Protein AF-A0AAU3PDU7-F1 (afdb_monomer_lite)

pLDDT: mean 78.66, std 23.55, range [27.2, 98.75]

Sequence (180 aa):
MESNAVNDSGLTEDDYASVLTAVQSLAGKYGAVWTLNEALSGWRLVVIGIEDGFDTSWIWEYHDEFVCRDWLHEAWALLTPRVQQLRLPTLNEWDLRFIAATLPMRTTSAAPSTTEGRWWHNRYPRRVAGEPGEDLPSQWSPEPINIEGDQTPAVQQRSTATTATDDGQGCLSKTAGRPV

Foldseek 3Di:
DDDDPDPPVDDDPLQVVLQVCLQVVCCVPLVHRDGPVNLLVLLQVLLVCLQVAAEVVCQVCNVVSCSSVVSVVSSLVSGDPVNCVVCVVSVVVSVVSLPVQWDFFDDDPPDDPVDVPCRSVRIDGLGHEDDPPPDHDPRCPPPHHYDPDDDPDPPPDDDDDDDDDDDDDDDDDDDDDDDD

Structure (mmCIF, N/CA/C/O backbone):
data_AF-A0AAU3PDU7-F1
#
_entry.id   AF-A0AAU3PDU7-F1
#
loop_
_atom_site.group_PDB
_atom_site.id
_atom_site.type_symbol
_atom_site.label_atom_id
_atom_site.label_alt_id
_atom_site.label_comp_id
_atom_site.label_asym_id
_atom_site.label_entity_id
_atom_site.label_seq_id
_atom_site.pdbx_PDB_ins_code
_atom_site.Cartn_x
_atom_site.Cartn_y
_atom_site.Cartn_z
_atom_site.occupancy
_atom_site.B_iso_or_equiv
_atom_site.auth_seq_id
_atom_site.auth_comp_id
_atom_site.auth_asym_id
_atom_site.auth_atom_id
_atom_site.pdbx_PDB_model_num
ATOM 1 N N . MET A 1 1 ? -31.162 -25.827 29.828 1.00 36.38 1 MET A N 1
ATOM 2 C CA . MET A 1 1 ? -30.797 -26.186 28.445 1.00 36.38 1 MET A CA 1
ATOM 3 C C . MET A 1 1 ? -30.478 -24.886 27.747 1.00 36.38 1 MET A C 1
ATOM 5 O O . MET A 1 1 ? -31.388 -24.160 27.372 1.00 36.38 1 MET A O 1
ATOM 9 N N . GLU A 1 2 ? -29.194 -24.535 27.745 1.00 40.00 2 GLU A N 1
ATOM 10 C CA . GLU A 1 2 ? -28.670 -23.368 27.043 1.00 40.00 2 GLU A CA 1
ATOM 11 C C . GLU A 1 2 ? -28.959 -23.520 25.553 1.00 40.00 2 GLU A C 1
ATOM 13 O O . GLU A 1 2 ? -28.581 -24.496 24.910 1.00 40.00 2 GLU A O 1
ATOM 18 N N . SER A 1 3 ? -29.708 -22.570 25.020 1.00 47.06 3 SER A N 1
ATOM 19 C CA . SER A 1 3 ? -29.958 -22.430 23.597 1.00 47.06 3 SER A CA 1
ATOM 20 C C . SER A 1 3 ? -29.827 -20.955 23.286 1.00 47.06 3 SER A C 1
ATOM 22 O O . SER A 1 3 ? -30.762 -20.190 23.485 1.00 47.06 3 SER A O 1
ATOM 24 N N . ASN A 1 4 ? -28.624 -20.564 22.879 1.00 39.69 4 ASN A N 1
ATOM 25 C CA . ASN A 1 4 ? -28.431 -19.540 21.863 1.00 39.69 4 ASN A CA 1
ATOM 26 C C . ASN A 1 4 ? -26.974 -19.579 21.401 1.00 39.69 4 ASN A C 1
ATOM 28 O O . ASN A 1 4 ? -26.125 -18.810 21.841 1.00 39.69 4 ASN A O 1
ATOM 32 N N . ALA A 1 5 ? -26.699 -20.510 20.488 1.00 52.97 5 ALA A N 1
ATOM 33 C CA . ALA A 1 5 ? -25.628 -20.331 19.526 1.00 52.97 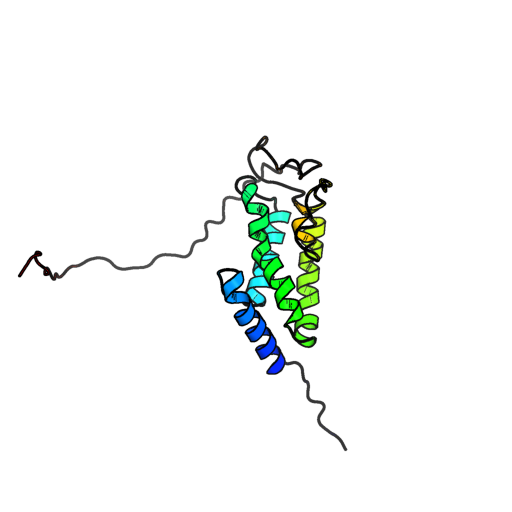5 ALA A CA 1
ATOM 34 C C . ALA A 1 5 ? -26.034 -19.152 18.629 1.00 52.97 5 ALA A C 1
ATOM 36 O O . ALA A 1 5 ? -26.732 -19.322 17.631 1.00 52.97 5 ALA A O 1
ATOM 37 N N . VAL A 1 6 ? -25.679 -17.940 19.049 1.00 49.00 6 VAL A N 1
ATOM 38 C CA . VAL A 1 6 ? -25.748 -16.772 18.178 1.00 49.00 6 VAL A CA 1
ATOM 39 C C . VAL A 1 6 ? -24.570 -16.887 17.221 1.00 49.00 6 VAL A C 1
ATOM 41 O O . VAL A 1 6 ? -23.414 -16.875 17.638 1.00 49.00 6 VAL A O 1
ATOM 44 N N . ASN A 1 7 ? -24.879 -17.030 15.936 1.00 53.81 7 ASN A N 1
ATOM 45 C CA . ASN A 1 7 ? -23.957 -16.713 14.855 1.00 53.81 7 ASN A CA 1
ATOM 46 C C . ASN A 1 7 ? -23.506 -15.252 15.016 1.00 53.81 7 ASN A C 1
ATOM 48 O O . ASN A 1 7 ? -24.193 -14.345 14.551 1.00 53.81 7 ASN A O 1
ATOM 52 N N . ASP A 1 8 ? -22.373 -15.016 15.673 1.00 55.25 8 ASP A N 1
ATOM 53 C CA . ASP A 1 8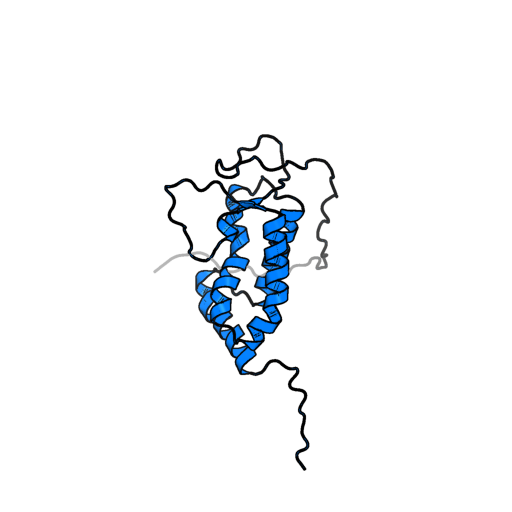 ? -21.735 -13.697 15.748 1.00 55.25 8 ASP A CA 1
ATOM 54 C C . ASP A 1 8 ? -20.817 -13.500 14.531 1.00 55.25 8 ASP A C 1
ATOM 56 O O . ASP A 1 8 ? -19.594 -13.439 14.620 1.00 55.25 8 ASP A O 1
ATOM 60 N N . SER A 1 9 ? -21.415 -13.531 13.340 1.00 63.75 9 SER A N 1
ATOM 61 C CA . SER A 1 9 ? -20.719 -13.393 12.052 1.00 63.75 9 SER A CA 1
ATOM 62 C C . SER A 1 9 ? -20.644 -11.937 11.566 1.00 63.75 9 SER A C 1
ATOM 64 O O . SER A 1 9 ? -20.419 -11.693 10.381 1.00 63.75 9 SER A O 1
ATOM 66 N N . GLY A 1 10 ? -20.866 -10.966 12.458 1.00 80.94 10 GLY A N 1
ATOM 67 C CA . GLY A 1 10 ? -20.831 -9.533 12.167 1.00 80.94 10 GLY A CA 1
ATOM 68 C C . GLY A 1 10 ? -19.677 -8.822 12.873 1.00 80.94 10 GLY A C 1
ATOM 69 O O . GLY A 1 10 ? -19.204 -9.259 13.917 1.00 80.94 10 GLY A O 1
ATOM 70 N N . LEU A 1 11 ? -19.223 -7.708 12.297 1.00 88.94 11 LEU A N 1
ATOM 71 C CA . LEU A 1 11 ? -18.378 -6.751 13.016 1.00 88.94 11 LEU A CA 1
ATOM 72 C C . LEU A 1 11 ? -19.192 -6.102 14.144 1.00 88.94 11 LEU A C 1
ATOM 74 O O . LEU A 1 11 ? -20.360 -5.759 13.937 1.00 88.94 11 LEU A O 1
ATOM 78 N N . THR A 1 12 ? -18.577 -5.918 15.311 1.00 93.75 12 THR A N 1
ATOM 79 C CA . THR A 1 12 ? -19.200 -5.250 16.461 1.00 93.75 12 THR A CA 1
ATOM 80 C C . THR A 1 12 ? -19.076 -3.729 16.361 1.00 93.75 12 THR A C 1
ATOM 82 O O . THR A 1 12 ? -18.351 -3.199 15.522 1.00 93.75 12 THR A O 1
ATOM 85 N N . GLU A 1 13 ? -19.763 -3.000 17.241 1.00 94.19 13 GLU A N 1
ATOM 86 C CA . GLU A 1 13 ? -19.618 -1.542 17.349 1.00 94.19 13 GLU A CA 1
ATOM 87 C C . GLU A 1 13 ? -18.165 -1.127 17.630 1.00 94.19 13 GLU A C 1
ATOM 89 O O . GLU A 1 13 ? -17.649 -0.237 16.957 1.00 94.19 13 GLU A O 1
ATOM 94 N N . ASP A 1 14 ? -17.473 -1.838 18.527 1.00 94.94 14 ASP A N 1
ATOM 95 C CA . ASP A 1 14 ? -16.049 -1.618 18.817 1.00 94.94 14 ASP A CA 1
ATOM 96 C C . ASP A 1 14 ? -15.165 -1.785 17.571 1.00 94.94 14 ASP A C 1
ATOM 98 O O . ASP A 1 14 ? -14.207 -1.035 17.370 1.00 94.94 14 ASP A O 1
ATOM 102 N N . ASP A 1 15 ? -15.500 -2.739 16.697 1.00 95.75 15 ASP A N 1
ATOM 103 C CA . ASP A 1 15 ? -14.777 -2.948 15.446 1.00 95.75 15 ASP A CA 1
ATOM 104 C C . ASP A 1 15 ? -14.923 -1.728 14.523 1.00 95.75 15 ASP A C 1
ATOM 106 O O . ASP A 1 15 ? -13.922 -1.208 14.023 1.00 95.75 15 ASP A O 1
ATOM 110 N N . TYR A 1 16 ? -16.144 -1.210 14.348 1.00 94.38 16 TYR A N 1
ATOM 111 C CA . TYR A 1 16 ? -16.382 0.011 13.568 1.00 94.38 16 TYR A CA 1
ATOM 112 C C . TYR A 1 16 ? -15.745 1.250 14.210 1.00 94.38 16 TYR A C 1
ATOM 114 O O . TYR A 1 16 ? -15.153 2.070 13.503 1.00 94.38 16 TYR A O 1
ATOM 122 N N . ALA A 1 17 ? -15.815 1.376 15.537 1.00 95.44 17 ALA A N 1
ATOM 123 C CA . ALA A 1 17 ? -15.214 2.478 16.280 1.00 95.44 17 ALA A CA 1
ATOM 124 C C . ALA A 1 17 ? -13.684 2.492 16.141 1.00 95.44 17 ALA A C 1
ATOM 126 O O . ALA A 1 17 ? -13.092 3.564 15.997 1.00 95.44 17 ALA A O 1
ATOM 127 N N . SER A 1 18 ? -13.039 1.320 16.108 1.00 97.31 18 SER A N 1
ATOM 128 C CA . SER A 1 18 ? -11.592 1.213 15.876 1.00 97.31 18 SER A CA 1
ATOM 129 C C . SER A 1 18 ? -11.188 1.720 14.488 1.00 97.31 18 SER A C 1
ATOM 131 O O . SER A 1 18 ? -10.227 2.479 14.355 1.00 97.31 18 SER A O 1
ATOM 133 N N . VAL A 1 19 ? -11.974 1.391 13.454 1.00 95.31 19 VAL A N 1
ATOM 134 C CA . VAL A 1 19 ? -11.748 1.888 12.090 1.00 95.31 19 VAL A CA 1
ATOM 135 C C . VAL A 1 19 ? -11.933 3.401 12.045 1.00 95.31 19 VAL A C 1
ATOM 137 O O . VAL A 1 19 ? -11.070 4.100 11.522 1.00 95.31 19 VAL A O 1
ATOM 140 N N . LEU A 1 20 ? -13.016 3.926 12.627 1.00 95.00 20 LEU A N 1
ATOM 141 C CA . LEU A 1 20 ? -13.264 5.369 12.671 1.00 95.00 20 LEU A CA 1
ATOM 142 C C . LEU A 1 20 ? -12.149 6.119 13.414 1.00 95.00 20 LEU A C 1
ATOM 144 O O . LEU A 1 20 ? -11.714 7.176 12.959 1.00 95.00 20 LEU A O 1
ATOM 148 N N . THR A 1 21 ? -11.656 5.549 14.514 1.00 95.38 21 THR A N 1
ATOM 149 C CA . THR A 1 21 ? -10.525 6.096 15.273 1.00 95.38 21 THR A CA 1
ATOM 150 C C . THR A 1 21 ? -9.287 6.193 14.388 1.00 95.38 21 THR A C 1
ATOM 152 O O . THR A 1 21 ? -8.692 7.263 14.302 1.00 95.38 21 THR A O 1
ATOM 155 N N . ALA A 1 22 ? -8.940 5.128 13.658 1.00 95.25 22 ALA A N 1
ATOM 156 C CA . ALA A 1 22 ? -7.805 5.144 12.735 1.00 95.25 22 ALA A CA 1
ATOM 157 C C . ALA A 1 22 ? -7.936 6.236 11.661 1.00 95.25 22 ALA A C 1
ATOM 159 O O . ALA A 1 22 ? -6.994 6.992 11.424 1.00 95.25 22 ALA A O 1
ATOM 160 N N . VAL A 1 23 ? -9.123 6.372 11.064 1.00 94.06 23 VAL A N 1
ATOM 161 C CA . VAL A 1 23 ? -9.422 7.419 10.076 1.00 94.06 23 VAL A CA 1
ATOM 162 C C . VAL A 1 23 ? -9.186 8.813 10.668 1.00 94.06 23 VAL A C 1
ATOM 164 O O . VAL A 1 23 ? -8.477 9.630 10.080 1.00 94.06 23 VAL A O 1
ATOM 167 N N . GLN A 1 24 ? -9.746 9.086 11.847 1.00 93.06 24 GLN A N 1
ATOM 168 C CA . GLN A 1 24 ? -9.663 10.397 12.494 1.00 93.06 24 GLN A CA 1
A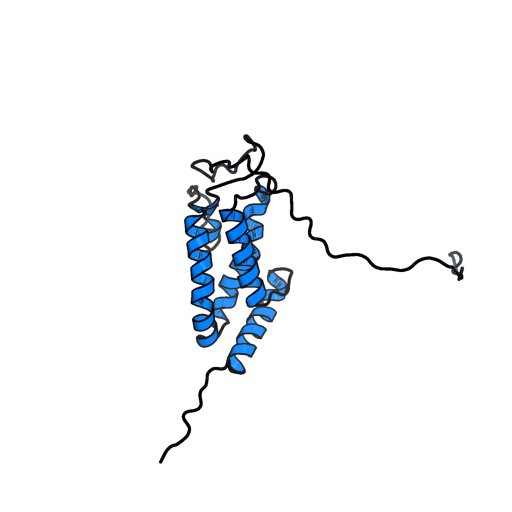TOM 169 C C . GLN A 1 24 ? -8.244 10.731 12.962 1.00 93.06 24 GLN A C 1
ATOM 171 O O . GLN A 1 24 ? -7.784 11.855 12.763 1.00 93.06 24 GLN A O 1
ATOM 176 N N . SER A 1 25 ? -7.535 9.766 13.554 1.00 93.00 25 SER A N 1
ATOM 177 C CA . SER A 1 25 ? -6.171 9.961 14.054 1.00 93.00 25 SER A CA 1
ATOM 178 C C . SER A 1 25 ? -5.164 10.244 12.940 1.00 93.00 25 SER A C 1
ATOM 180 O O . SER A 1 25 ? -4.174 10.932 13.183 1.00 93.00 25 SER A O 1
ATOM 182 N N . LEU A 1 26 ? -5.406 9.741 11.727 1.00 93.56 26 LEU A N 1
ATOM 183 C CA . LEU A 1 26 ? -4.457 9.833 10.615 1.00 93.56 26 LEU A CA 1
ATOM 184 C C . LEU A 1 26 ? -4.818 10.899 9.566 1.00 93.56 26 LEU A C 1
ATOM 186 O O . LEU A 1 26 ? -3.952 11.278 8.777 1.00 93.56 26 LEU A O 1
ATOM 190 N N . ALA A 1 27 ? -6.043 11.438 9.577 1.00 88.19 27 ALA A N 1
ATOM 191 C CA . ALA A 1 27 ? -6.528 12.400 8.579 1.00 88.19 27 ALA A CA 1
ATOM 192 C C . ALA A 1 27 ? -5.605 13.620 8.379 1.00 88.19 27 ALA A C 1
ATOM 194 O O . ALA A 1 27 ? -5.351 14.031 7.249 1.00 88.19 27 ALA A O 1
ATOM 195 N N . GLY A 1 28 ? -5.073 14.190 9.466 1.00 86.12 28 GLY A N 1
ATOM 196 C CA . GLY A 1 28 ? -4.198 15.366 9.393 1.00 86.12 28 GLY A CA 1
ATOM 197 C C . GLY A 1 28 ? -2.795 15.073 8.856 1.00 86.12 28 GLY A C 1
ATOM 198 O O . GLY A 1 28 ? -2.138 15.975 8.346 1.00 86.12 28 GLY A O 1
ATOM 199 N N . LYS A 1 29 ? -2.331 13.823 8.960 1.00 88.69 29 LYS A N 1
ATOM 200 C CA . LYS A 1 29 ? -0.964 13.432 8.595 1.00 88.69 29 LYS A CA 1
ATOM 201 C C . LYS A 1 29 ? -0.810 13.147 7.105 1.00 88.69 29 LYS A C 1
ATOM 203 O O . LYS A 1 29 ? 0.209 13.496 6.525 1.00 88.69 29 LYS A O 1
ATOM 208 N N . TYR A 1 30 ? -1.818 12.527 6.501 1.00 85.50 30 TYR A N 1
ATOM 209 C CA . TYR A 1 30 ? -1.757 12.060 5.115 1.00 85.50 30 TYR A CA 1
ATOM 210 C C . TYR A 1 30 ? -2.446 13.001 4.119 1.00 85.50 30 TYR A C 1
ATOM 212 O O . TYR A 1 30 ? -2.596 12.658 2.952 1.00 85.50 30 TYR A O 1
ATOM 220 N N . GLY A 1 31 ? -2.897 14.179 4.571 1.00 72.44 31 GLY A N 1
ATOM 221 C CA . GLY A 1 31 ? -3.515 15.202 3.716 1.00 72.44 31 GLY A CA 1
ATOM 222 C C . GLY A 1 31 ? -4.868 14.807 3.109 1.00 72.44 31 GLY A C 1
ATOM 223 O O . GLY A 1 31 ? -5.461 15.594 2.377 1.00 72.44 31 GLY A O 1
ATOM 224 N N . ALA A 1 32 ? -5.368 13.613 3.427 1.00 72.50 32 ALA A N 1
ATOM 225 C CA . ALA A 1 32 ? -6.634 13.071 2.966 1.00 72.50 32 ALA A CA 1
ATOM 226 C C . ALA A 1 32 ? -7.228 12.132 4.022 1.00 72.50 32 ALA A C 1
ATOM 228 O O . ALA A 1 32 ? -6.517 11.485 4.796 1.00 72.50 32 ALA A O 1
ATOM 229 N N . VAL A 1 33 ? -8.557 12.043 4.033 1.00 78.75 33 VAL A N 1
ATOM 230 C CA . VAL A 1 33 ? -9.293 11.087 4.860 1.00 78.75 33 VAL A CA 1
ATOM 231 C C . VAL A 1 33 ? -9.392 9.787 4.076 1.00 78.75 33 VAL A C 1
ATOM 233 O O . VAL A 1 33 ? -10.144 9.711 3.112 1.00 78.75 33 VAL A O 1
ATOM 236 N N . TRP A 1 34 ? -8.623 8.782 4.483 1.00 85.81 34 TRP A N 1
ATOM 237 C CA . TRP A 1 34 ? -8.682 7.444 3.904 1.00 85.81 34 TRP A CA 1
ATOM 238 C C . TRP A 1 34 ? -9.492 6.538 4.814 1.00 85.81 34 TRP A C 1
ATOM 240 O O . TRP A 1 34 ? -9.199 6.433 6.004 1.00 85.81 34 TRP A O 1
ATOM 250 N N . THR A 1 35 ? -10.480 5.844 4.264 1.00 93.00 35 THR A N 1
ATOM 251 C CA . THR A 1 35 ? -11.054 4.665 4.913 1.00 93.00 35 THR A CA 1
ATOM 252 C C . THR A 1 35 ? -10.111 3.468 4.776 1.00 93.00 35 THR A C 1
ATOM 254 O O . THR A 1 35 ? -9.286 3.389 3.864 1.00 93.00 35 THR A O 1
ATOM 257 N N . LEU A 1 36 ? -10.282 2.464 5.643 1.00 96.06 36 LEU A N 1
ATOM 258 C CA . LEU A 1 36 ? -9.505 1.221 5.569 1.00 96.06 36 LEU A CA 1
ATOM 259 C C . LEU A 1 36 ? -9.633 0.519 4.204 1.00 96.06 36 LEU A C 1
ATOM 261 O O . LEU A 1 36 ? -8.654 -0.009 3.681 1.00 96.06 36 LEU A O 1
ATOM 265 N N . ASN A 1 37 ? -10.831 0.522 3.611 1.00 95.56 37 ASN A N 1
ATOM 266 C CA . ASN A 1 37 ? -11.060 -0.110 2.310 1.00 95.56 37 ASN A CA 1
ATOM 267 C C . ASN A 1 37 ? -10.433 0.686 1.160 1.00 95.56 37 ASN A C 1
ATOM 269 O O . ASN A 1 37 ? -9.929 0.074 0.219 1.00 95.56 37 ASN A O 1
ATOM 273 N N . GLU A 1 38 ? -10.443 2.019 1.225 1.00 95.69 38 GLU A N 1
ATOM 274 C CA . GLU A 1 38 ? -9.751 2.862 0.243 1.00 95.69 38 GLU A CA 1
ATOM 275 C C . GLU A 1 38 ? -8.243 2.644 0.314 1.00 95.69 38 GLU A C 1
ATOM 277 O O . GLU A 1 38 ? -7.617 2.484 -0.726 1.00 95.69 38 GLU A O 1
ATOM 282 N N . ALA A 1 39 ? -7.668 2.522 1.513 1.00 97.00 39 ALA A N 1
ATOM 283 C CA . ALA A 1 39 ? -6.238 2.264 1.673 1.00 97.00 39 ALA A CA 1
ATOM 284 C C . ALA A 1 39 ? -5.819 0.895 1.130 1.00 97.00 39 ALA A C 1
ATOM 286 O O . ALA A 1 39 ? -4.841 0.798 0.391 1.00 97.00 39 ALA A O 1
ATOM 287 N N . LEU A 1 40 ? -6.605 -0.152 1.404 1.00 98.25 40 LEU A N 1
ATOM 288 C CA . LEU A 1 40 ? -6.396 -1.476 0.807 1.00 98.25 40 LEU A CA 1
ATOM 289 C C . LEU A 1 40 ? -6.551 -1.455 -0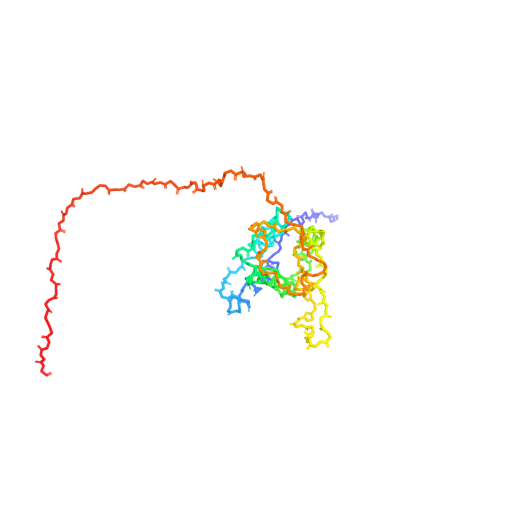.720 1.00 98.25 40 LEU A C 1
ATOM 291 O O . LEU A 1 40 ? -5.779 -2.100 -1.427 1.00 98.25 40 LEU A O 1
ATOM 295 N N . SER A 1 41 ? -7.536 -0.715 -1.233 1.00 97.75 41 SER A N 1
ATOM 296 C CA . SER A 1 41 ? -7.772 -0.597 -2.676 1.00 97.75 41 SER A CA 1
ATOM 297 C C . SER A 1 41 ? -6.663 0.193 -3.367 1.00 97.75 41 SER A C 1
ATOM 299 O O . SER A 1 41 ? -6.210 -0.217 -4.430 1.00 97.75 41 SER A O 1
ATOM 301 N N . GLY A 1 42 ? -6.190 1.276 -2.749 1.00 97.50 42 GLY A N 1
ATOM 302 C CA . GLY A 1 42 ? -5.043 2.051 -3.209 1.00 97.50 42 GLY A CA 1
ATOM 303 C C . GLY A 1 42 ? -3.790 1.189 -3.264 1.00 97.50 42 GLY A C 1
ATOM 304 O O . GLY A 1 42 ? -3.150 1.125 -4.307 1.00 97.50 42 GLY A O 1
ATOM 305 N N . TRP A 1 43 ? -3.516 0.417 -2.205 1.00 98.38 43 TRP A N 1
ATOM 306 C CA . TRP A 1 43 ? -2.367 -0.487 -2.204 1.00 98.38 43 TRP A CA 1
ATOM 307 C C . TRP A 1 43 ? -2.451 -1.528 -3.319 1.00 98.38 43 TRP A C 1
ATOM 309 O O . TRP A 1 43 ? -1.500 -1.710 -4.071 1.00 98.38 43 TRP A O 1
ATOM 319 N N . ARG A 1 44 ? -3.622 -2.144 -3.504 1.00 98.56 44 ARG A N 1
ATOM 320 C CA . ARG A 1 44 ? -3.881 -3.036 -4.639 1.00 98.56 44 ARG A CA 1
ATOM 321 C C . ARG A 1 44 ? -3.566 -2.378 -5.988 1.00 98.56 44 ARG A C 1
ATOM 323 O O . ARG A 1 44 ? -2.961 -3.026 -6.836 1.00 98.56 44 ARG A O 1
ATOM 330 N N . LEU A 1 45 ? -4.011 -1.142 -6.212 1.00 98.12 45 LEU A N 1
ATOM 331 C CA . LEU A 1 45 ? -3.807 -0.442 -7.485 1.00 98.12 45 LEU A CA 1
ATOM 332 C C . LEU A 1 45 ? -2.329 -0.141 -7.739 1.00 98.12 45 LEU A C 1
ATOM 334 O O . LEU A 1 45 ? -1.857 -0.385 -8.845 1.00 98.12 45 LEU A O 1
ATOM 338 N N . VAL A 1 46 ? -1.597 0.291 -6.711 1.00 98.00 46 VAL A N 1
ATOM 339 C CA . VAL A 1 46 ? -0.145 0.506 -6.792 1.00 98.00 46 VAL A CA 1
ATOM 340 C C . VAL A 1 46 ? 0.574 -0.791 -7.162 1.00 98.00 46 VAL A C 1
ATOM 342 O O . VAL A 1 46 ? 1.393 -0.806 -8.076 1.00 98.00 46 VAL A O 1
ATOM 345 N N . VAL A 1 47 ? 0.243 -1.905 -6.498 1.00 98.62 47 VAL A N 1
ATOM 346 C CA . VAL A 1 47 ? 0.876 -3.201 -6.786 1.00 98.62 47 VAL A CA 1
ATOM 347 C C . VAL A 1 47 ? 0.599 -3.661 -8.215 1.00 98.62 47 VAL A C 1
ATOM 349 O O . VAL A 1 47 ? 1.531 -4.100 -8.882 1.00 98.62 47 VAL A O 1
ATOM 352 N N . ILE A 1 48 ? -0.638 -3.520 -8.703 1.00 98.06 48 ILE A N 1
ATOM 353 C CA . ILE A 1 48 ? -0.985 -3.848 -10.095 1.00 98.06 48 ILE A CA 1
ATOM 354 C C . ILE A 1 48 ? -0.172 -2.988 -11.070 1.00 98.06 48 ILE A C 1
ATOM 356 O O . ILE A 1 48 ? 0.434 -3.533 -11.986 1.00 98.06 48 ILE A O 1
ATOM 360 N N . GLY A 1 49 ? -0.081 -1.673 -10.843 1.00 96.44 49 GLY A N 1
ATOM 361 C CA . GLY A 1 49 ? 0.721 -0.791 -11.696 1.00 96.44 49 GLY A CA 1
ATOM 362 C C . GLY A 1 49 ? 2.201 -1.189 -11.741 1.00 96.44 49 GLY A C 1
ATOM 363 O O . GLY A 1 49 ? 2.819 -1.199 -12.800 1.00 96.44 49 GLY A O 1
ATOM 364 N N . ILE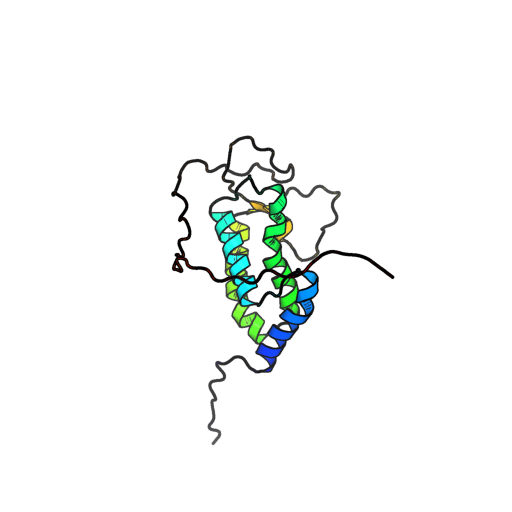 A 1 50 ? 2.770 -1.601 -10.606 1.00 97.50 50 ILE A N 1
ATOM 365 C CA . ILE A 1 50 ? 4.162 -2.071 -10.537 1.00 97.50 50 ILE A CA 1
ATOM 366 C C . ILE A 1 50 ? 4.348 -3.428 -11.233 1.00 97.50 50 ILE A C 1
ATOM 368 O O . ILE A 1 50 ? 5.391 -3.666 -11.845 1.00 97.50 50 ILE A O 1
ATOM 372 N N . GLU A 1 51 ? 3.371 -4.332 -11.142 1.00 97.75 51 GLU A N 1
ATOM 373 C CA . GLU A 1 51 ? 3.393 -5.623 -11.844 1.00 97.75 51 GLU A CA 1
ATOM 374 C C . GLU A 1 51 ? 3.325 -5.463 -13.366 1.00 97.75 51 GLU A C 1
ATOM 376 O O . GLU A 1 51 ? 4.048 -6.165 -14.090 1.00 97.75 51 GLU A O 1
ATOM 381 N N . ASP A 1 52 ? 2.478 -4.537 -13.820 1.00 95.19 52 ASP A N 1
ATOM 382 C CA . ASP A 1 52 ? 2.283 -4.198 -15.228 1.00 95.19 52 ASP A CA 1
ATOM 383 C C . ASP A 1 52 ? 3.500 -3.466 -15.808 1.00 95.19 52 ASP A C 1
ATOM 385 O O . ASP A 1 52 ? 3.768 -3.602 -16.995 1.00 95.19 52 ASP A O 1
ATOM 389 N N . GLY A 1 53 ? 4.282 -2.786 -14.964 1.00 95.00 53 GLY A N 1
ATOM 390 C CA . GLY A 1 53 ? 5.497 -2.055 -15.315 1.00 95.00 53 GLY A CA 1
ATOM 391 C C . GLY A 1 53 ? 5.366 -0.588 -14.927 1.00 95.00 53 GLY A C 1
ATOM 392 O O . GLY A 1 53 ? 4.492 0.115 -15.423 1.00 95.00 53 GLY A O 1
ATOM 393 N N . PHE A 1 54 ? 6.245 -0.123 -14.040 1.00 94.56 54 PHE A N 1
ATOM 394 C CA . PHE A 1 54 ? 6.169 1.243 -13.526 1.00 94.56 54 PHE A CA 1
ATOM 395 C C . PHE A 1 54 ? 6.576 2.266 -14.598 1.00 94.56 54 PHE A C 1
ATOM 397 O O . PHE A 1 54 ? 7.645 2.124 -15.191 1.00 94.56 54 PHE A O 1
ATOM 404 N N . ASP A 1 55 ? 5.743 3.282 -14.830 1.00 92.31 55 ASP A N 1
ATOM 405 C CA . ASP A 1 55 ? 5.997 4.348 -15.807 1.00 92.31 55 ASP A CA 1
ATOM 406 C C . ASP A 1 55 ? 7.173 5.230 -15.358 1.00 92.31 55 ASP A C 1
ATOM 408 O O . ASP A 1 55 ? 7.109 5.885 -14.314 1.00 92.31 55 ASP A O 1
ATOM 412 N N . THR A 1 56 ? 8.257 5.245 -16.135 1.00 91.81 56 THR A N 1
ATOM 413 C CA . THR A 1 56 ? 9.473 6.001 -15.807 1.00 91.81 56 THR A CA 1
ATOM 414 C C . THR A 1 56 ? 9.249 7.511 -15.790 1.00 91.81 56 THR A C 1
ATOM 416 O O . THR A 1 56 ? 9.962 8.204 -15.067 1.00 91.81 56 THR A O 1
ATOM 419 N N . SER A 1 57 ? 8.177 8.007 -16.417 1.00 90.56 57 SER A N 1
ATOM 420 C CA . SER A 1 57 ? 7.769 9.418 -16.338 1.00 90.56 57 SER A CA 1
ATOM 421 C C . SER A 1 57 ? 7.459 9.882 -14.905 1.00 90.56 57 SER A C 1
ATOM 423 O O . SER A 1 57 ? 7.454 11.083 -14.646 1.00 90.56 57 SER A O 1
ATOM 425 N N . TRP A 1 58 ? 7.193 8.944 -13.983 1.00 91.00 58 TRP A N 1
ATOM 426 C CA . TRP A 1 58 ? 6.854 9.183 -12.570 1.00 91.00 58 TRP A CA 1
ATOM 427 C C . TRP A 1 58 ? 7.920 8.659 -11.599 1.00 91.00 58 TRP A C 1
ATOM 429 O O . TRP A 1 58 ? 7.656 8.374 -10.428 1.00 91.00 58 TRP A O 1
ATOM 439 N N . ILE A 1 59 ? 9.142 8.437 -12.083 1.00 91.38 59 ILE A N 1
ATOM 440 C CA . ILE A 1 59 ? 10.187 7.751 -11.317 1.00 91.38 59 ILE A CA 1
ATOM 441 C C . ILE A 1 59 ? 10.605 8.474 -10.037 1.00 91.38 59 ILE A C 1
ATOM 443 O O . ILE A 1 59 ? 10.975 7.828 -9.052 1.00 91.38 59 ILE A O 1
ATOM 447 N N . TRP A 1 60 ? 10.523 9.801 -10.027 1.00 88.94 60 TRP A N 1
ATOM 448 C CA . TRP A 1 60 ? 10.911 10.618 -8.881 1.00 88.94 60 TRP A CA 1
ATOM 449 C C . TRP A 1 60 ? 9.803 10.693 -7.822 1.00 88.94 60 TRP A C 1
ATOM 451 O O . TRP A 1 60 ? 10.095 10.947 -6.655 1.00 88.94 60 TRP A O 1
ATOM 461 N N . GLU A 1 61 ? 8.570 10.367 -8.208 1.00 91.25 61 GLU A N 1
ATOM 462 C CA . GLU A 1 61 ? 7.371 10.270 -7.376 1.00 91.25 61 GLU A CA 1
ATOM 463 C C . GLU A 1 61 ? 7.090 8.829 -6.912 1.00 91.25 61 GLU A C 1
ATOM 465 O O . GLU A 1 61 ? 6.147 8.587 -6.164 1.00 91.25 61 GLU A O 1
ATOM 470 N N . TYR A 1 62 ? 7.919 7.851 -7.295 1.00 92.00 62 TYR A N 1
ATOM 471 C CA . TYR A 1 62 ? 7.696 6.426 -7.008 1.00 92.00 62 TYR A CA 1
ATOM 472 C C . TYR A 1 62 ? 7.366 6.115 -5.535 1.00 92.00 62 TYR A C 1
ATOM 474 O O . TYR A 1 62 ? 6.553 5.240 -5.244 1.00 92.00 62 TYR A O 1
ATOM 482 N N . HIS A 1 63 ? 7.995 6.810 -4.585 1.00 90.81 63 HIS A N 1
ATOM 483 C CA . HIS A 1 63 ? 7.721 6.594 -3.162 1.00 90.81 63 HIS A CA 1
ATOM 484 C C . HIS A 1 63 ? 6.444 7.271 -2.662 1.00 90.81 63 HIS A C 1
ATOM 486 O O . HIS A 1 63 ? 5.901 6.820 -1.651 1.00 90.81 63 HIS A O 1
ATOM 492 N N . ASP A 1 64 ? 5.949 8.293 -3.357 1.00 91.44 64 ASP A N 1
ATOM 493 C CA . ASP A 1 64 ? 4.715 8.991 -2.995 1.00 91.44 64 ASP A CA 1
ATOM 494 C C . ASP A 1 64 ? 3.494 8.080 -3.210 1.00 91.44 64 ASP A C 1
ATOM 496 O O . ASP A 1 64 ? 2.537 8.120 -2.432 1.00 91.44 64 ASP A O 1
ATOM 500 N N . GLU A 1 65 ? 3.575 7.149 -4.166 1.00 93.50 65 GLU A N 1
ATOM 501 C CA . GLU A 1 65 ? 2.573 6.096 -4.397 1.00 93.50 65 GLU A CA 1
ATOM 502 C C . GLU A 1 65 ? 2.335 5.212 -3.152 1.00 93.50 65 GLU A C 1
ATOM 504 O O . GLU A 1 65 ? 1.263 4.627 -2.961 1.00 93.50 65 GLU A O 1
ATOM 509 N N . PHE A 1 66 ? 3.309 5.120 -2.239 1.00 95.31 66 PHE A N 1
ATOM 510 C CA . PHE A 1 66 ? 3.231 4.248 -1.060 1.00 95.31 66 PHE A CA 1
ATOM 511 C C . PHE A 1 66 ? 2.468 4.845 0.116 1.00 95.31 66 PHE A C 1
ATOM 513 O O . PHE A 1 66 ? 2.275 4.159 1.124 1.00 95.31 66 PHE A O 1
ATOM 520 N N . VAL A 1 67 ? 1.944 6.064 -0.024 1.00 94.06 67 VAL A N 1
ATOM 521 C CA . VAL A 1 67 ? 1.171 6.750 1.019 1.00 94.06 67 VAL A CA 1
ATOM 522 C C . VAL A 1 67 ? 0.019 5.892 1.569 1.00 94.06 67 VAL A C 1
ATOM 524 O O . VAL A 1 67 ? -0.242 5.873 2.773 1.00 94.06 67 VAL A O 1
ATOM 527 N N . CYS A 1 68 ? -0.630 5.098 0.712 1.00 95.38 68 CYS A N 1
ATOM 528 C CA . CYS A 1 68 ? -1.693 4.174 1.105 1.00 95.38 68 CYS A CA 1
ATOM 529 C C . CYS A 1 68 ? -1.187 3.049 2.024 1.00 95.38 68 CYS A C 1
ATOM 531 O O . CYS A 1 68 ? -1.821 2.708 3.026 1.00 95.38 68 CYS A O 1
ATOM 533 N N . ARG A 1 69 ? -0.015 2.488 1.711 1.00 97.06 69 ARG A N 1
ATOM 534 C CA . ARG A 1 69 ? 0.618 1.415 2.480 1.00 97.06 69 ARG A CA 1
ATOM 535 C C . ARG A 1 69 ? 1.205 1.931 3.784 1.00 97.06 69 ARG A C 1
ATOM 537 O O . ARG A 1 69 ? 1.197 1.208 4.788 1.00 97.06 69 ARG A O 1
ATOM 544 N N . ASP A 1 70 ? 1.639 3.184 3.774 1.00 94.94 70 ASP A N 1
ATOM 545 C CA . ASP A 1 70 ? 2.076 3.905 4.952 1.00 94.94 70 ASP A CA 1
ATOM 546 C C . ASP A 1 70 ? 0.951 4.139 5.943 1.00 94.94 70 ASP A C 1
ATOM 548 O O . ASP A 1 70 ? 1.131 3.881 7.137 1.00 94.94 70 ASP A O 1
ATOM 552 N N . TRP A 1 71 ? -0.197 4.587 5.440 1.00 96.19 71 TRP A N 1
ATOM 553 C CA . TRP A 1 71 ? -1.406 4.738 6.232 1.00 96.19 71 TRP A CA 1
ATOM 554 C C . TRP A 1 71 ? -1.834 3.392 6.825 1.00 96.19 71 TRP A C 1
ATOM 556 O O . TRP A 1 71 ? -2.085 3.308 8.026 1.00 96.19 71 TRP A O 1
ATOM 566 N N . LEU A 1 72 ? -1.837 2.314 6.024 1.00 96.94 72 LEU A N 1
ATOM 567 C CA . LEU A 1 72 ? -2.203 0.966 6.488 1.00 96.94 72 LEU A CA 1
ATOM 568 C C . LEU A 1 72 ? -1.317 0.479 7.634 1.00 96.94 72 LEU A C 1
ATOM 570 O O . LEU A 1 72 ? -1.822 -0.135 8.570 1.00 96.94 72 LEU A O 1
ATOM 574 N N . HIS A 1 73 ? -0.014 0.754 7.571 1.00 95.94 73 HIS A N 1
ATOM 575 C CA . HIS A 1 73 ? 0.929 0.373 8.618 1.00 95.94 73 HIS A CA 1
ATOM 576 C C . HIS A 1 73 ? 0.598 1.017 9.968 1.00 95.94 73 HIS A C 1
ATOM 578 O O . HIS A 1 73 ? 0.602 0.333 10.988 1.00 95.94 73 HIS A O 1
ATOM 584 N N . GLU A 1 74 ? 0.281 2.312 9.974 1.00 95.38 74 GLU A N 1
ATOM 585 C CA . GLU A 1 74 ? -0.057 3.035 11.205 1.00 95.38 74 GLU A CA 1
ATOM 586 C C . GLU A 1 74 ? -1.461 2.700 11.698 1.00 95.38 74 GLU A C 1
ATOM 588 O O . GLU A 1 74 ? -1.663 2.472 12.891 1.00 95.38 74 GLU A O 1
ATOM 593 N N . ALA A 1 75 ? -2.421 2.609 10.775 1.00 96.12 75 ALA A N 1
ATOM 594 C CA . ALA A 1 75 ? -3.793 2.247 11.091 1.00 96.12 75 ALA A CA 1
ATOM 595 C C . ALA A 1 75 ? -3.864 0.873 11.761 1.00 96.12 75 ALA A C 1
ATOM 597 O O . ALA A 1 75 ? -4.665 0.693 12.673 1.00 96.12 75 ALA A O 1
ATOM 598 N N . TRP A 1 76 ? -3.008 -0.078 11.362 1.00 96.56 76 TRP A N 1
ATOM 599 C CA . TRP A 1 76 ? -3.052 -1.457 11.851 1.00 96.56 76 TRP A CA 1
ATOM 600 C C . TRP A 1 76 ? -3.031 -1.564 13.378 1.00 96.56 76 TRP A C 1
ATOM 602 O O . TRP A 1 76 ? -3.786 -2.353 13.941 1.00 96.56 76 TRP A O 1
ATOM 612 N N . ALA A 1 77 ? -2.224 -0.739 14.052 1.00 95.12 77 ALA A N 1
ATOM 613 C CA . ALA A 1 77 ? -2.104 -0.733 15.511 1.00 95.12 77 ALA A CA 1
ATOM 614 C C . ALA A 1 77 ? -3.360 -0.211 16.234 1.00 95.12 77 ALA A C 1
ATOM 616 O O . ALA A 1 77 ? -3.531 -0.467 17.424 1.00 95.12 77 ALA A O 1
ATOM 617 N N . LEU A 1 78 ? -4.229 0.515 15.527 1.00 97.12 78 LEU A N 1
ATOM 618 C CA . LEU A 1 78 ? -5.461 1.100 16.060 1.00 97.12 78 LEU A CA 1
ATOM 619 C C . LEU A 1 78 ? -6.681 0.191 15.854 1.00 97.12 78 LEU A C 1
ATOM 621 O O . LEU A 1 78 ? -7.710 0.394 16.493 1.00 97.12 78 LEU A O 1
ATOM 625 N N . LEU A 1 79 ? -6.581 -0.803 14.968 1.00 97.38 79 LEU A N 1
ATOM 626 C CA . LEU A 1 79 ? -7.670 -1.726 14.652 1.00 97.38 79 LEU A CA 1
ATOM 627 C C . LEU A 1 79 ? -7.826 -2.797 15.732 1.00 97.38 79 LEU A C 1
ATOM 629 O O . LEU A 1 79 ? -6.835 -3.300 16.267 1.00 97.38 79 LEU A O 1
ATOM 633 N N . THR A 1 80 ? -9.062 -3.230 15.984 1.00 97.88 80 THR A N 1
ATOM 634 C CA . THR A 1 80 ? -9.294 -4.404 16.837 1.00 97.88 80 THR A CA 1
ATOM 635 C C . THR A 1 80 ? -8.657 -5.666 16.234 1.00 97.88 80 THR A C 1
ATOM 637 O O . THR A 1 80 ? -8.535 -5.787 15.007 1.00 97.88 80 THR A O 1
ATOM 640 N N . PRO A 1 81 ? -8.327 -6.678 17.060 1.00 97.12 81 PRO A N 1
ATOM 641 C CA . PRO A 1 81 ? -7.839 -7.960 16.559 1.00 97.12 81 PRO A CA 1
ATOM 642 C C . PRO A 1 81 ? -8.776 -8.621 15.541 1.00 97.12 81 PRO A C 1
ATOM 644 O O . PRO A 1 81 ? -8.295 -9.257 14.607 1.00 97.12 81 PRO A O 1
ATOM 647 N N . ARG A 1 82 ? -10.102 -8.453 15.675 1.00 95.94 82 ARG A N 1
ATOM 648 C CA . ARG A 1 82 ? -11.074 -9.025 14.731 1.00 95.94 82 ARG A CA 1
ATOM 649 C C . ARG A 1 82 ? -10.968 -8.365 13.357 1.00 95.94 82 ARG A C 1
ATOM 651 O O . ARG A 1 82 ? -10.894 -9.070 12.352 1.00 95.94 82 ARG A O 1
ATOM 658 N N . VAL A 1 83 ? -10.896 -7.033 13.301 1.00 97.12 83 VAL A N 1
ATOM 659 C CA . VAL A 1 83 ? -10.708 -6.313 12.031 1.00 97.12 83 VAL A CA 1
ATOM 660 C C . VAL A 1 83 ? -9.360 -6.673 11.405 1.00 97.12 83 VAL A C 1
ATOM 662 O O . VAL A 1 83 ? -9.314 -6.970 10.209 1.00 97.12 83 VAL A O 1
ATOM 665 N N . GLN A 1 84 ? -8.283 -6.722 12.199 1.00 97.62 84 GLN A N 1
ATOM 666 C CA . GLN A 1 84 ? -6.967 -7.146 11.712 1.00 97.62 84 GLN A CA 1
ATOM 667 C C . GLN A 1 84 ? -7.023 -8.558 11.118 1.00 97.62 84 GLN A C 1
ATOM 669 O O . GLN A 1 84 ? -6.595 -8.751 9.986 1.00 97.62 84 GLN A O 1
ATOM 674 N N . GLN A 1 85 ? -7.597 -9.536 11.826 1.00 96.94 85 GLN A N 1
ATOM 675 C CA . GLN A 1 85 ? -7.708 -10.920 11.348 1.00 96.94 85 GLN A CA 1
ATOM 676 C C . GLN A 1 85 ? -8.499 -11.034 10.041 1.00 96.94 85 GLN A C 1
ATOM 678 O O . GLN A 1 85 ? -8.115 -11.801 9.161 1.00 96.94 85 GLN A O 1
ATOM 683 N N . LEU A 1 86 ? -9.570 -10.252 9.889 1.00 96.69 86 LEU A N 1
ATOM 684 C CA . LEU A 1 86 ? -10.383 -10.247 8.672 1.00 96.69 86 LEU A CA 1
ATOM 685 C C . LEU A 1 86 ? -9.666 -9.609 7.475 1.00 96.69 86 LEU A C 1
ATOM 687 O O . LEU A 1 86 ? -9.912 -10.005 6.337 1.00 96.69 86 LEU A O 1
ATOM 691 N N . ARG A 1 87 ? -8.803 -8.611 7.704 1.00 97.56 87 ARG A N 1
ATOM 692 C CA . ARG A 1 87 ? -8.139 -7.847 6.630 1.00 97.56 87 ARG A CA 1
ATOM 693 C C . ARG A 1 87 ? -6.717 -8.301 6.327 1.00 97.56 87 ARG A C 1
ATOM 695 O O . ARG A 1 87 ? -6.236 -8.054 5.221 1.00 97.56 87 ARG A O 1
ATOM 702 N N . LEU A 1 88 ? -6.060 -8.985 7.261 1.00 97.50 88 LEU A N 1
ATOM 703 C CA . LEU A 1 88 ? -4.685 -9.455 7.114 1.00 97.50 88 LEU A CA 1
ATOM 704 C C . LEU A 1 88 ? -4.478 -10.342 5.876 1.00 97.50 88 LEU A C 1
ATOM 706 O O . LEU A 1 88 ? -3.486 -10.121 5.188 1.00 97.50 88 LEU A O 1
ATOM 710 N N . PRO A 1 89 ? -5.378 -11.288 5.526 1.00 98.38 89 PRO A N 1
ATOM 711 C CA . PRO A 1 89 ? -5.201 -12.092 4.318 1.00 98.38 89 PRO A CA 1
ATOM 712 C C . PRO A 1 89 ? -5.119 -11.240 3.048 1.00 98.38 89 PRO A C 1
ATOM 714 O O . PRO A 1 89 ? -4.234 -11.459 2.227 1.00 98.38 89 PRO A O 1
ATOM 717 N N . THR A 1 90 ? -5.984 -10.227 2.920 1.00 97.94 90 THR A N 1
ATOM 718 C CA . THR A 1 90 ? -5.976 -9.302 1.778 1.00 97.94 90 THR A CA 1
ATOM 719 C C . THR A 1 90 ? -4.704 -8.462 1.746 1.00 97.94 90 THR A C 1
ATOM 721 O O . THR A 1 90 ? -4.098 -8.327 0.691 1.00 97.94 90 THR A O 1
ATOM 724 N N . LEU A 1 91 ? -4.273 -7.907 2.884 1.00 98.38 91 LEU A N 1
ATOM 725 C CA . LEU A 1 91 ? -3.033 -7.127 2.932 1.00 98.38 91 LEU A CA 1
ATOM 726 C C . LEU A 1 91 ? -1.814 -7.988 2.564 1.00 98.38 91 LEU A C 1
ATOM 728 O O . LEU A 1 91 ? -0.997 -7.573 1.747 1.00 98.38 91 LEU A O 1
ATOM 732 N N . ASN A 1 92 ? -1.729 -9.204 3.109 1.00 98.38 92 ASN A N 1
ATOM 733 C CA . ASN A 1 92 ? -0.635 -10.134 2.836 1.00 98.38 92 ASN A CA 1
ATOM 734 C C . ASN A 1 92 ? -0.582 -10.565 1.368 1.00 98.38 92 ASN A C 1
ATOM 736 O O . ASN A 1 92 ? 0.509 -10.711 0.824 1.00 98.38 92 ASN A O 1
ATOM 740 N N . GLU A 1 93 ? -1.733 -10.773 0.723 1.00 98.56 93 GLU A N 1
ATOM 741 C CA . GLU A 1 93 ? -1.793 -11.087 -0.707 1.00 98.56 93 GLU A CA 1
ATOM 742 C C . GLU A 1 93 ? -1.085 -10.006 -1.537 1.00 98.56 93 GLU A C 1
ATOM 744 O O . GLU A 1 93 ? -0.205 -10.316 -2.343 1.00 98.56 93 GLU A O 1
ATOM 749 N N . TRP A 1 94 ? -1.419 -8.735 -1.299 1.00 98.75 94 TRP A N 1
ATOM 750 C CA . TRP A 1 94 ? -0.823 -7.616 -2.031 1.00 98.75 94 TRP A CA 1
ATOM 751 C C . TRP A 1 94 ? 0.635 -7.368 -1.642 1.00 98.75 94 TRP A C 1
ATOM 753 O O . TRP A 1 94 ? 1.454 -7.117 -2.522 1.00 98.75 94 TRP A O 1
ATOM 763 N N . ASP A 1 95 ? 1.000 -7.529 -0.368 1.00 98.56 95 ASP A N 1
ATOM 764 C CA . ASP A 1 95 ? 2.395 -7.435 0.076 1.00 98.56 95 ASP A CA 1
ATOM 765 C C . ASP A 1 95 ? 3.280 -8.505 -0.599 1.00 98.56 95 ASP A C 1
ATOM 767 O O . ASP A 1 95 ? 4.388 -8.204 -1.045 1.00 98.56 95 ASP A O 1
ATOM 771 N N . LEU A 1 96 ? 2.794 -9.745 -0.739 1.00 98.62 96 LEU A N 1
ATOM 772 C CA . LEU A 1 96 ? 3.523 -10.817 -1.429 1.00 98.62 96 LEU A CA 1
ATOM 773 C C . LEU A 1 96 ? 3.698 -10.529 -2.923 1.00 98.62 96 LEU A C 1
ATOM 775 O O . LEU A 1 96 ? 4.783 -10.744 -3.471 1.00 98.62 96 LEU A O 1
ATOM 779 N N . ARG A 1 97 ? 2.650 -10.020 -3.575 1.00 98.75 97 ARG A N 1
ATOM 780 C CA . ARG A 1 97 ? 2.692 -9.609 -4.984 1.00 98.75 97 ARG A CA 1
ATOM 781 C C . ARG A 1 97 ? 3.663 -8.457 -5.207 1.00 98.75 97 ARG A C 1
ATOM 783 O O . ARG A 1 97 ? 4.518 -8.543 -6.086 1.00 98.75 97 ARG A O 1
ATOM 790 N N . PHE A 1 98 ? 3.638 -7.452 -4.335 1.00 98.62 98 PHE A N 1
ATOM 791 C CA . PHE A 1 98 ? 4.607 -6.361 -4.351 1.00 98.62 98 PHE A CA 1
ATOM 792 C C . PHE A 1 98 ? 6.042 -6.876 -4.219 1.00 98.62 98 PHE A C 1
ATOM 794 O O . PHE A 1 98 ? 6.908 -6.501 -5.008 1.00 98.62 98 PHE A O 1
ATOM 801 N N . ILE A 1 99 ? 6.311 -7.780 -3.268 1.00 98.06 99 ILE A N 1
ATOM 802 C CA . ILE A 1 99 ? 7.641 -8.389 -3.095 1.00 98.06 99 ILE A CA 1
ATOM 803 C C . ILE A 1 99 ? 8.091 -9.110 -4.370 1.00 98.06 99 ILE A C 1
ATOM 805 O O . ILE A 1 99 ? 9.262 -9.004 -4.737 1.00 98.06 99 ILE A O 1
ATOM 809 N N . ALA A 1 100 ? 7.191 -9.830 -5.044 1.00 98.31 100 ALA A N 1
ATOM 810 C CA . ALA A 1 100 ? 7.498 -10.540 -6.284 1.00 98.31 100 ALA A CA 1
ATOM 811 C C . ALA A 1 100 ? 7.787 -9.585 -7.460 1.00 98.31 100 ALA A C 1
ATOM 813 O O . ALA A 1 100 ? 8.703 -9.836 -8.254 1.00 98.31 100 ALA A O 1
ATOM 814 N N . ALA A 1 101 ? 7.040 -8.482 -7.542 1.00 98.12 101 ALA A N 1
ATOM 815 C CA . ALA A 1 101 ? 7.143 -7.471 -8.592 1.00 98.12 101 ALA A CA 1
ATOM 816 C C . ALA A 1 101 ? 8.323 -6.501 -8.410 1.00 98.12 101 ALA A C 1
ATOM 818 O O . ALA A 1 101 ? 8.662 -5.758 -9.329 1.00 98.12 101 ALA A O 1
ATOM 819 N N . THR A 1 102 ? 8.983 -6.518 -7.251 1.00 97.88 102 THR A N 1
ATOM 820 C CA . THR A 1 102 ? 10.050 -5.572 -6.903 1.00 97.88 102 THR A CA 1
ATOM 821 C C . THR A 1 102 ? 11.350 -6.263 -6.499 1.00 97.88 102 THR A C 1
ATOM 823 O O . THR A 1 102 ? 11.391 -7.438 -6.125 1.00 97.88 102 THR A O 1
ATOM 826 N N . LEU A 1 103 ? 12.443 -5.511 -6.537 1.00 95.69 103 LEU A N 1
ATOM 827 C CA . LEU A 1 103 ? 13.772 -5.908 -6.086 1.00 95.69 103 LEU A CA 1
ATOM 828 C C . LEU A 1 103 ? 14.190 -5.062 -4.875 1.00 95.69 103 LEU A C 1
ATOM 830 O O . LEU A 1 103 ? 13.749 -3.921 -4.752 1.00 95.69 103 LEU A O 1
ATOM 834 N N . PRO A 1 104 ? 15.010 -5.596 -3.953 1.00 92.56 104 PRO A N 1
ATOM 835 C CA . PRO A 1 104 ? 15.541 -4.802 -2.851 1.00 92.56 104 PRO A CA 1
ATOM 836 C C . PRO A 1 104 ? 16.493 -3.729 -3.388 1.00 92.56 104 PRO A C 1
ATOM 838 O O . PRO A 1 104 ? 17.402 -4.043 -4.152 1.00 92.56 104 PRO A O 1
ATOM 841 N N . MET A 1 105 ? 16.311 -2.478 -2.967 1.00 87.94 105 MET A N 1
ATOM 842 C CA . MET A 1 105 ? 17.233 -1.394 -3.300 1.00 87.94 105 MET A CA 1
ATOM 843 C C . MET A 1 105 ? 18.623 -1.670 -2.733 1.00 87.94 105 MET A C 1
ATOM 845 O O . MET A 1 105 ? 18.785 -2.272 -1.665 1.00 87.94 105 MET A O 1
ATOM 849 N N . ARG A 1 106 ? 19.647 -1.169 -3.425 1.00 78.19 106 ARG A N 1
ATOM 850 C CA . ARG A 1 106 ? 21.013 -1.210 -2.910 1.00 78.19 106 ARG A CA 1
ATOM 851 C C . ARG A 1 106 ? 21.102 -0.272 -1.704 1.00 78.19 106 ARG A C 1
ATOM 853 O O . ARG A 1 106 ? 21.035 0.943 -1.857 1.00 78.19 106 ARG A O 1
ATOM 860 N N . THR A 1 107 ? 21.259 -0.822 -0.502 1.00 65.94 107 THR A N 1
ATOM 861 C CA . THR A 1 107 ? 21.434 -0.008 0.706 1.00 65.94 107 THR A CA 1
ATOM 862 C C . THR A 1 107 ? 22.782 0.702 0.631 1.00 65.94 107 THR A C 1
ATOM 864 O O . THR A 1 107 ? 23.834 0.075 0.795 1.00 65.94 107 THR A O 1
ATOM 867 N N . THR A 1 108 ? 22.786 2.008 0.373 1.00 55.28 108 THR A N 1
ATOM 868 C CA . THR A 1 108 ? 23.969 2.826 0.627 1.00 55.28 108 THR A CA 1
ATOM 869 C C . THR A 1 108 ? 24.114 2.933 2.143 1.00 55.28 108 THR A C 1
ATOM 871 O O . THR A 1 108 ? 23.182 3.308 2.847 1.00 55.28 108 THR A O 1
ATOM 874 N N . SER A 1 109 ? 25.278 2.551 2.668 1.00 46.97 109 SER A N 1
ATOM 875 C CA . SER A 1 109 ? 25.609 2.467 4.104 1.00 46.97 109 SER A CA 1
ATOM 876 C C . SER A 1 109 ? 25.517 3.805 4.882 1.00 46.97 109 SER A C 1
ATOM 878 O O . SER A 1 109 ? 26.107 3.926 5.954 1.00 46.97 109 SER A O 1
ATOM 880 N N . ALA A 1 110 ? 24.836 4.826 4.359 1.00 43.03 110 ALA A N 1
ATOM 881 C CA . ALA A 1 110 ? 24.815 6.185 4.893 1.00 43.03 110 ALA A CA 1
ATOM 882 C C . ALA A 1 110 ? 23.415 6.812 5.017 1.00 43.03 110 ALA A C 1
ATOM 884 O O . ALA A 1 110 ? 23.302 7.869 5.634 1.00 43.03 110 ALA A O 1
ATOM 885 N N . ALA A 1 111 ? 22.353 6.193 4.494 1.00 42.88 111 ALA A N 1
ATOM 886 C CA . ALA A 1 111 ? 20.999 6.621 4.828 1.00 42.88 111 ALA A CA 1
ATOM 887 C C . ALA A 1 111 ? 20.549 5.860 6.088 1.00 42.88 111 ALA A C 1
ATOM 889 O O . ALA A 1 111 ? 20.610 4.626 6.090 1.00 42.88 111 ALA A O 1
ATOM 890 N N . PRO A 1 112 ? 20.114 6.539 7.168 1.00 43.19 112 PRO A N 1
ATOM 891 C CA . PRO A 1 112 ? 19.366 5.874 8.228 1.00 43.19 112 PRO A CA 1
ATOM 892 C C . PRO A 1 112 ? 18.246 5.067 7.571 1.00 43.19 112 PRO A C 1
ATOM 894 O O . PRO A 1 112 ? 17.665 5.539 6.600 1.00 43.19 112 PRO A O 1
ATOM 897 N N . SER A 1 113 ? 17.940 3.871 8.072 1.00 49.38 113 SER A N 1
ATOM 898 C CA . SER A 1 113 ? 16.686 3.177 7.759 1.00 49.38 113 SER A CA 1
ATOM 899 C C . SER A 1 113 ? 15.547 4.169 8.020 1.00 49.38 113 SER A C 1
ATOM 901 O O . SER A 1 113 ? 15.147 4.341 9.171 1.00 49.38 113 SER A O 1
ATOM 903 N N . THR A 1 114 ? 15.080 4.904 7.007 1.00 48.62 114 THR A N 1
ATOM 904 C CA . THR A 1 114 ? 14.246 6.095 7.235 1.00 48.62 114 THR A CA 1
ATOM 905 C C . THR A 1 114 ? 12.834 5.745 7.655 1.00 48.62 114 THR A C 1
ATOM 907 O O . THR A 1 114 ? 12.022 6.644 7.846 1.00 48.62 114 THR A O 1
ATOM 910 N N . THR A 1 115 ? 12.518 4.471 7.881 1.00 56.66 115 THR A N 1
ATOM 911 C CA . THR A 1 115 ? 11.341 4.114 8.664 1.00 56.66 115 THR A CA 1
ATOM 912 C C . THR A 1 115 ? 11.412 2.665 9.127 1.00 56.66 115 THR A C 1
ATOM 914 O O . THR A 1 115 ? 11.192 1.727 8.358 1.00 56.66 115 THR A O 1
ATOM 917 N N . GLU A 1 116 ? 11.740 2.472 10.406 1.00 69.50 116 GLU A N 1
ATOM 918 C CA . GLU A 1 116 ? 11.614 1.173 11.069 1.00 69.50 116 GLU A CA 1
ATOM 919 C C . GLU A 1 116 ? 10.234 0.568 10.757 1.00 69.50 116 GLU A C 1
ATOM 921 O O . GLU A 1 116 ? 9.204 1.221 10.910 1.00 69.50 116 GLU A O 1
ATOM 926 N N . GLY A 1 117 ? 10.215 -0.664 10.245 1.00 79.44 117 GLY A N 1
ATOM 927 C CA . GLY A 1 117 ? 8.979 -1.374 9.900 1.00 79.44 117 GLY A CA 1
ATOM 928 C C . GLY A 1 117 ? 8.397 -1.111 8.502 1.00 79.44 117 GLY A C 1
ATOM 929 O O . GLY A 1 117 ? 7.469 -1.827 8.121 1.00 79.44 117 GLY A O 1
ATOM 930 N N . ARG A 1 118 ? 8.947 -0.185 7.697 1.00 91.12 118 ARG A N 1
ATOM 931 C CA . ARG A 1 118 ? 8.441 0.128 6.340 1.00 91.12 118 ARG A CA 1
ATOM 932 C C . ARG A 1 118 ? 9.295 -0.441 5.218 1.00 91.12 118 ARG A C 1
ATOM 934 O O . ARG A 1 118 ? 9.877 0.263 4.396 1.00 91.12 118 ARG A O 1
ATOM 941 N N . TRP A 1 119 ? 9.373 -1.764 5.184 1.00 92.75 119 TRP A N 1
ATOM 942 C CA . TRP A 1 119 ? 10.228 -2.493 4.249 1.00 92.75 119 TRP A CA 1
ATOM 943 C C . TRP A 1 119 ? 9.915 -2.223 2.765 1.00 92.75 119 TRP A C 1
ATOM 945 O O . TRP A 1 119 ? 10.804 -2.406 1.934 1.00 92.75 119 TRP A O 1
ATOM 955 N N . TRP A 1 120 ? 8.698 -1.781 2.418 1.00 95.06 120 TRP A N 1
ATOM 956 C CA . TRP A 1 120 ? 8.302 -1.499 1.031 1.00 95.06 120 TRP A CA 1
ATOM 957 C C . TRP A 1 120 ? 9.053 -0.311 0.413 1.00 95.06 120 TRP A C 1
ATOM 959 O O . TRP A 1 120 ? 9.328 -0.345 -0.782 1.00 95.06 120 TRP A O 1
ATOM 969 N N . HIS A 1 121 ? 9.496 0.671 1.210 1.00 93.25 121 HIS A N 1
ATOM 970 C CA . HIS A 1 121 ? 10.334 1.775 0.712 1.00 93.25 121 HIS A CA 1
ATOM 971 C C . HIS A 1 121 ? 11.748 1.336 0.327 1.00 93.25 121 HIS A C 1
ATOM 973 O O . HIS A 1 121 ? 12.422 2.024 -0.427 1.00 93.25 121 HIS A O 1
ATOM 979 N N . ASN A 1 122 ? 12.199 0.165 0.778 1.00 91.12 122 ASN A N 1
ATOM 980 C CA . ASN A 1 122 ? 13.524 -0.357 0.441 1.00 91.12 122 ASN A CA 1
ATOM 981 C C . ASN A 1 122 ? 13.497 -1.220 -0.826 1.00 91.12 122 ASN A C 1
ATOM 983 O O . ASN A 1 122 ? 14.317 -2.131 -0.974 1.00 91.12 122 ASN A O 1
ATOM 987 N N . ARG A 1 123 ? 12.520 -1.004 -1.714 1.00 94.31 123 ARG A N 1
ATOM 988 C CA . ARG A 1 123 ? 12.312 -1.821 -2.911 1.00 94.31 123 ARG A CA 1
ATOM 989 C C . ARG A 1 123 ? 11.983 -0.976 -4.128 1.00 94.31 123 ARG A C 1
ATOM 991 O O . ARG A 1 123 ? 11.308 0.038 -4.006 1.00 94.31 123 ARG A O 1
ATOM 998 N N . TYR A 1 124 ? 12.411 -1.433 -5.296 1.00 95.19 124 TYR A N 1
ATOM 999 C CA . TYR A 1 124 ? 12.164 -0.784 -6.582 1.00 95.19 124 TYR A CA 1
ATOM 1000 C C . TYR A 1 124 ? 11.541 -1.752 -7.601 1.00 95.19 124 TYR A C 1
ATOM 1002 O O . TYR A 1 124 ? 11.688 -2.967 -7.430 1.00 95.19 124 TYR A O 1
ATOM 1010 N N . PRO A 1 125 ? 10.849 -1.265 -8.647 1.00 96.62 125 PRO A N 1
ATOM 1011 C CA . PRO A 1 125 ? 10.182 -2.112 -9.633 1.00 96.62 125 PRO A CA 1
ATOM 1012 C C . PRO A 1 125 ? 11.164 -3.024 -10.368 1.00 96.62 125 PRO A C 1
ATOM 1014 O O . PRO A 1 125 ? 12.250 -2.609 -10.766 1.00 96.62 125 PRO A O 1
ATOM 1017 N N . ARG A 1 126 ? 10.775 -4.282 -10.598 1.00 96.31 126 ARG A N 1
ATOM 1018 C CA . ARG A 1 126 ? 11.529 -5.193 -11.475 1.00 96.31 126 ARG A CA 1
ATOM 1019 C C . ARG A 1 126 ? 11.362 -4.815 -12.949 1.00 96.31 126 ARG A C 1
ATOM 1021 O O . ARG A 1 126 ? 12.243 -5.125 -13.749 1.00 96.31 126 ARG A O 1
ATOM 1028 N N . ARG A 1 127 ? 10.221 -4.221 -13.301 1.00 95.31 127 ARG A N 1
ATOM 1029 C CA . ARG A 1 127 ? 9.835 -3.841 -14.661 1.00 95.31 127 ARG A CA 1
ATOM 1030 C C . ARG A 1 127 ? 9.469 -2.369 -14.700 1.00 95.31 127 ARG A C 1
ATOM 1032 O O . ARG A 1 127 ? 8.802 -1.890 -13.784 1.00 95.31 127 ARG A O 1
ATOM 1039 N N . VAL A 1 128 ? 9.872 -1.699 -15.766 1.00 94.06 128 VAL A N 1
ATOM 1040 C CA . VAL A 1 128 ? 9.532 -0.302 -16.030 1.00 94.06 128 VAL A CA 1
ATOM 1041 C C . VAL A 1 128 ? 9.027 -0.149 -17.458 1.00 94.06 128 VAL A C 1
ATOM 1043 O O . VAL A 1 128 ? 9.483 -0.860 -18.355 1.00 94.06 128 VAL A O 1
ATOM 1046 N N . ALA A 1 129 ? 8.077 0.753 -17.655 1.00 91.25 129 ALA A N 1
ATOM 1047 C CA . ALA A 1 129 ? 7.551 1.143 -18.955 1.00 91.25 129 ALA A CA 1
ATOM 1048 C C . ALA A 1 129 ? 7.922 2.607 -19.212 1.00 91.25 129 ALA A C 1
ATOM 1050 O O . ALA A 1 129 ? 7.901 3.404 -18.284 1.00 91.25 129 ALA A O 1
ATOM 1051 N N . GLY A 1 130 ? 8.265 2.952 -20.448 1.00 83.94 130 GLY A N 1
ATOM 1052 C CA . GLY A 1 130 ? 8.729 4.291 -20.810 1.00 83.94 130 GLY A CA 1
ATOM 1053 C C . GLY A 1 130 ? 10.007 4.237 -21.637 1.00 83.94 130 GLY A C 1
ATOM 1054 O O . GLY A 1 130 ? 10.560 3.157 -21.868 1.00 83.94 130 GLY A O 1
ATOM 1055 N N . GLU A 1 131 ? 10.459 5.407 -22.076 1.00 78.50 131 GLU A N 1
ATOM 1056 C CA . GLU A 1 131 ? 11.525 5.531 -23.067 1.00 78.50 131 GLU A CA 1
ATOM 1057 C C . GLU A 1 131 ? 12.854 4.940 -22.542 1.00 78.50 131 GLU A C 1
ATOM 1059 O O . GLU A 1 131 ? 13.330 5.303 -21.458 1.00 78.50 131 GLU A O 1
ATOM 1064 N N . PRO A 1 132 ? 13.504 4.032 -23.292 1.00 68.88 132 PRO A N 1
ATOM 1065 C CA . PRO A 1 132 ? 14.794 3.482 -22.923 1.00 68.88 132 PRO A CA 1
ATOM 1066 C C . PRO A 1 132 ? 15.840 4.591 -22.791 1.00 68.88 132 PRO A C 1
ATOM 1068 O O . PRO A 1 132 ? 16.015 5.414 -23.689 1.00 68.88 132 PRO A O 1
ATOM 1071 N N . GLY A 1 133 ? 16.599 4.567 -21.695 1.00 69.62 133 GLY A N 1
ATOM 1072 C CA . GLY A 1 133 ? 17.675 5.528 -21.445 1.00 69.62 133 GLY A CA 1
ATOM 1073 C C . GLY A 1 133 ? 17.277 6.745 -20.609 1.00 69.62 133 GLY A C 1
ATOM 1074 O O . GLY A 1 133 ? 18.101 7.645 -20.459 1.00 69.62 133 GLY A O 1
ATOM 1075 N N . GLU A 1 134 ? 16.064 6.775 -20.049 1.00 78.44 134 GLU A N 1
ATOM 1076 C CA . GLU A 1 134 ? 15.739 7.697 -18.960 1.00 78.44 134 GLU A CA 1
ATOM 1077 C C . GLU A 1 134 ? 16.612 7.408 -17.724 1.00 78.44 134 GLU A C 1
ATOM 1079 O O . GLU A 1 134 ? 16.880 6.252 -17.383 1.00 78.44 134 GLU A O 1
ATOM 1084 N N . ASP A 1 135 ? 17.093 8.466 -17.066 1.00 85.56 135 ASP A N 1
ATOM 1085 C CA . ASP A 1 135 ? 17.972 8.341 -15.904 1.00 85.56 135 ASP A CA 1
ATOM 1086 C C . ASP A 1 135 ? 17.217 7.700 -14.731 1.00 85.56 135 ASP A C 1
ATOM 1088 O O . ASP A 1 135 ? 16.337 8.308 -14.119 1.00 85.56 135 ASP A O 1
ATOM 1092 N N . LEU A 1 136 ? 17.598 6.470 -14.378 1.00 88.25 136 LEU A N 1
ATOM 1093 C CA . LEU A 1 136 ? 17.032 5.763 -13.233 1.00 88.25 136 LEU A CA 1
ATOM 1094 C C . LEU A 1 136 ? 17.803 6.085 -11.938 1.00 88.25 136 LEU A C 1
ATOM 1096 O O . LEU A 1 136 ? 19.025 6.283 -11.964 1.00 88.25 136 LEU A O 1
ATOM 1100 N N . PRO A 1 137 ? 17.142 6.069 -10.764 1.00 89.56 137 PRO A N 1
ATOM 1101 C CA . PRO A 1 137 ? 17.816 6.218 -9.485 1.00 89.56 137 PRO A CA 1
ATOM 1102 C C . PRO A 1 137 ? 18.945 5.197 -9.329 1.00 89.56 137 PRO A C 1
ATOM 1104 O O . PRO A 1 137 ? 18.731 3.994 -9.435 1.00 89.56 137 PRO A O 1
ATOM 1107 N N . SER A 1 138 ? 20.148 5.656 -8.978 1.00 88.00 138 SER A N 1
ATOM 1108 C CA . SER A 1 138 ? 21.334 4.783 -8.842 1.00 88.00 138 SER A CA 1
ATOM 1109 C C . SER A 1 138 ? 21.171 3.607 -7.857 1.00 88.00 138 SER A C 1
ATOM 1111 O O . SER A 1 138 ? 21.891 2.611 -7.938 1.00 88.00 138 SER A O 1
ATOM 1113 N N . GLN A 1 139 ? 20.218 3.705 -6.926 1.00 88.44 139 GLN A N 1
ATOM 1114 C CA . GLN A 1 139 ? 19.844 2.644 -5.985 1.00 88.44 139 GLN A CA 1
ATOM 1115 C C . GLN A 1 139 ? 19.021 1.499 -6.607 1.00 88.44 139 GLN A C 1
ATOM 1117 O O . GLN A 1 139 ? 18.921 0.430 -5.995 1.00 88.44 139 GLN A O 1
ATOM 1122 N N . TRP A 1 140 ? 18.458 1.696 -7.804 1.00 90.81 140 TRP A N 1
ATOM 1123 C CA . TRP A 1 140 ? 17.729 0.694 -8.587 1.00 90.81 140 TRP A CA 1
ATOM 1124 C C . TRP A 1 140 ? 18.732 -0.167 -9.356 1.00 90.81 140 TRP A C 1
ATOM 1126 O O . TRP A 1 140 ? 18.935 -0.033 -10.560 1.00 90.81 140 TRP A O 1
ATOM 1136 N N . SER A 1 141 ? 19.438 -1.014 -8.610 1.00 88.56 141 SER A N 1
ATOM 1137 C CA . SER A 1 141 ? 20.521 -1.845 -9.126 1.00 88.56 141 SER A CA 1
ATOM 1138 C C . SER A 1 141 ? 20.355 -3.294 -8.659 1.00 88.56 141 SER A C 1
ATOM 1140 O O . SER A 1 141 ? 20.297 -3.523 -7.445 1.00 88.56 141 SER A O 1
ATOM 1142 N N . PRO A 1 142 ? 20.317 -4.283 -9.577 1.00 90.75 142 PRO A N 1
ATOM 1143 C CA . PRO A 1 142 ? 20.479 -4.160 -11.035 1.00 90.75 142 PRO A CA 1
ATOM 1144 C C . PRO A 1 142 ? 19.356 -3.371 -11.727 1.00 90.75 142 PRO A C 1
ATOM 1146 O O . PRO A 1 142 ? 18.270 -3.228 -11.170 1.00 90.75 142 PRO A O 1
ATOM 1149 N N . GLU A 1 143 ? 19.634 -2.880 -12.935 1.00 90.56 143 GLU A N 1
ATOM 1150 C CA . GLU A 1 143 ? 18.680 -2.099 -13.728 1.00 90.56 143 GLU A CA 1
ATOM 1151 C C . GLU A 1 143 ? 17.367 -2.883 -13.950 1.00 90.56 143 GLU A C 1
ATOM 1153 O O . GLU A 1 143 ? 17.420 -4.088 -14.238 1.00 90.56 143 GLU A O 1
ATOM 1158 N N . PRO A 1 144 ? 16.191 -2.250 -13.777 1.00 92.94 144 PRO A N 1
ATOM 1159 C CA . PRO A 1 144 ? 14.905 -2.848 -14.115 1.00 92.94 144 PRO A CA 1
ATOM 1160 C C . PRO A 1 144 ? 14.811 -3.258 -15.587 1.00 92.94 144 PRO A C 1
ATOM 1162 O O . PRO A 1 144 ? 15.469 -2.708 -16.465 1.00 92.94 144 PRO A O 1
ATOM 1165 N N . ILE A 1 145 ? 13.930 -4.211 -15.872 1.00 92.81 145 ILE A N 1
ATOM 1166 C CA . ILE A 1 145 ? 13.630 -4.636 -17.239 1.00 92.81 145 ILE A CA 1
ATOM 1167 C C . ILE A 1 145 ? 12.693 -3.602 -17.871 1.00 92.81 145 ILE A C 1
ATOM 1169 O O . ILE A 1 145 ? 11.563 -3.451 -17.407 1.00 92.81 145 ILE A O 1
ATOM 1173 N N . ASN A 1 146 ? 13.132 -2.932 -18.936 1.00 91.56 146 ASN A N 1
ATOM 1174 C CA . ASN A 1 146 ? 12.245 -2.117 -19.763 1.00 91.56 146 ASN A CA 1
ATOM 1175 C C . ASN A 1 146 ? 11.336 -3.031 -20.614 1.00 91.56 146 ASN A C 1
ATOM 1177 O O . ASN A 1 146 ? 11.823 -3.992 -21.217 1.00 91.56 146 ASN A O 1
ATOM 1181 N N . ILE A 1 147 ? 10.025 -2.774 -20.618 1.00 89.81 147 ILE A N 1
ATOM 1182 C CA . ILE A 1 147 ? 9.017 -3.624 -21.278 1.00 89.81 147 ILE A CA 1
ATOM 1183 C C . ILE A 1 147 ? 8.357 -2.997 -22.522 1.00 89.81 147 ILE A C 1
ATOM 1185 O O . ILE A 1 147 ? 7.298 -3.474 -22.925 1.00 89.81 147 ILE A O 1
ATOM 1189 N N . GLU A 1 148 ? 8.924 -1.953 -23.138 1.00 72.19 148 GLU A N 1
ATOM 1190 C CA . GLU A 1 148 ? 8.296 -1.281 -24.289 1.00 72.19 148 GLU A CA 1
ATOM 1191 C C . GLU A 1 148 ? 7.819 -2.235 -25.404 1.00 72.19 148 GLU A C 1
ATOM 1193 O O . GLU A 1 148 ? 8.603 -3.003 -25.969 1.00 72.19 148 GLU A O 1
ATOM 1198 N N . GLY A 1 149 ? 6.529 -2.121 -25.766 1.00 51.47 149 GLY A N 1
ATOM 1199 C CA . GLY A 1 149 ? 6.011 -2.639 -27.035 1.00 51.47 149 GLY A CA 1
ATOM 1200 C C . GLY A 1 149 ? 4.685 -3.408 -27.061 1.00 51.47 149 GLY A C 1
ATOM 1201 O O . GLY A 1 149 ? 4.452 -4.062 -28.072 1.00 51.47 149 GLY A O 1
ATOM 1202 N N . ASP A 1 150 ? 3.794 -3.340 -26.067 1.00 41.03 150 ASP A N 1
ATOM 1203 C CA . ASP A 1 150 ? 2.380 -3.677 -26.327 1.00 41.03 150 ASP A CA 1
ATOM 1204 C C . ASP A 1 150 ? 1.480 -2.517 -25.912 1.00 41.03 150 ASP A C 1
ATOM 1206 O O . ASP A 1 150 ? 1.004 -2.408 -24.781 1.00 41.03 150 ASP A O 1
ATOM 1210 N N . GLN A 1 151 ? 1.304 -1.587 -26.851 1.00 45.38 151 GLN A N 1
ATOM 1211 C CA . GLN A 1 151 ? 0.286 -0.558 -26.744 1.00 45.38 151 GLN A CA 1
ATOM 1212 C C . GLN A 1 151 ? -1.087 -1.231 -26.678 1.00 45.38 151 GLN A C 1
ATOM 1214 O O . GLN A 1 151 ? -1.731 -1.467 -27.699 1.00 45.38 151 GLN A O 1
ATOM 1219 N N . THR A 1 152 ? -1.586 -1.466 -25.468 1.00 38.38 152 THR A N 1
ATOM 1220 C CA . THR A 1 152 ? -3.032 -1.453 -25.280 1.00 38.38 152 THR A CA 1
ATOM 1221 C C . THR A 1 152 ? -3.429 0.022 -25.316 1.00 38.38 152 THR A C 1
ATOM 1223 O O . THR A 1 152 ? -2.959 0.781 -24.465 1.00 38.38 152 THR A O 1
ATOM 1226 N N . PRO A 1 153 ? -4.223 0.486 -26.301 1.00 35.50 153 PRO A N 1
ATOM 1227 C CA . PRO A 1 153 ? -4.642 1.875 -26.325 1.00 35.50 153 PRO A CA 1
ATOM 1228 C C . PRO A 1 153 ? -5.353 2.155 -25.009 1.00 35.50 153 PRO A C 1
ATOM 1230 O O . PRO A 1 153 ? -6.235 1.390 -24.609 1.00 35.50 153 PRO A O 1
ATOM 1233 N N . ALA A 1 154 ? -4.921 3.230 -24.347 1.00 39.81 154 ALA A N 1
ATOM 1234 C CA . ALA A 1 154 ? -5.516 3.746 -23.133 1.00 39.81 154 ALA A CA 1
ATOM 1235 C C . ALA A 1 154 ? -7.034 3.558 -23.197 1.00 39.81 154 ALA A C 1
ATOM 1237 O O . ALA A 1 154 ? -7.705 4.119 -24.071 1.00 39.81 154 ALA A O 1
ATOM 1238 N N . VAL A 1 155 ? -7.573 2.745 -22.282 1.00 41.00 155 VAL A N 1
ATOM 1239 C CA . VAL A 1 155 ? -8.991 2.794 -21.943 1.00 41.00 155 VAL A CA 1
ATOM 1240 C C . VAL A 1 155 ? -9.207 4.199 -21.414 1.00 41.00 155 VAL A C 1
ATOM 1242 O O . VAL A 1 155 ? -9.001 4.512 -20.245 1.00 41.00 155 VAL A O 1
ATOM 1245 N N . GLN A 1 156 ? -9.552 5.075 -22.348 1.00 43.47 156 GLN A N 1
ATOM 1246 C CA . GLN A 1 156 ? -10.064 6.395 -22.104 1.00 43.47 156 GLN A CA 1
ATOM 1247 C C . GLN A 1 156 ? -11.271 6.170 -21.208 1.00 43.47 156 GLN A C 1
ATOM 1249 O O . GLN A 1 156 ? -12.290 5.633 -21.652 1.00 43.47 156 GLN A O 1
ATOM 1254 N N . GLN A 1 157 ? -11.122 6.494 -19.926 1.00 45.84 157 GLN A N 1
ATOM 1255 C CA . GLN A 1 157 ? -12.232 6.490 -18.996 1.00 45.84 157 GLN A CA 1
ATOM 1256 C C . GLN A 1 157 ? -13.286 7.452 -19.550 1.00 45.84 157 GLN A C 1
ATOM 1258 O O . GLN A 1 157 ? -13.189 8.671 -19.431 1.00 45.84 157 GLN A O 1
ATOM 1263 N N . ARG A 1 158 ? -14.293 6.888 -20.222 1.00 43.09 158 ARG A N 1
ATOM 1264 C CA . ARG A 1 158 ? -15.560 7.561 -20.459 1.00 43.09 158 ARG A CA 1
ATOM 1265 C C . ARG A 1 158 ? -16.370 7.465 -19.178 1.00 43.09 158 ARG A C 1
ATOM 1267 O O . ARG A 1 158 ? -16.756 6.372 -18.786 1.00 43.09 158 ARG A O 1
ATOM 1274 N N . SER A 1 159 ? -16.699 8.629 -18.640 1.00 38.03 159 SER A N 1
ATOM 1275 C CA . SER A 1 159 ? -18.049 8.971 -18.183 1.00 38.03 159 SER A CA 1
ATOM 1276 C C . SER A 1 159 ? -18.260 10.437 -18.575 1.00 38.03 159 SER A C 1
ATOM 1278 O O . SER A 1 159 ? -17.630 11.323 -18.014 1.00 38.03 159 SER A O 1
ATOM 1280 N N . THR A 1 160 ? -18.748 10.691 -19.792 1.00 38.25 160 THR A N 1
ATOM 1281 C CA . THR A 1 160 ? -20.159 10.909 -20.187 1.00 38.25 160 THR A CA 1
ATOM 1282 C C . THR A 1 160 ? -20.736 12.252 -19.746 1.00 38.25 160 THR A C 1
ATOM 1284 O O . THR A 1 160 ? -20.909 12.532 -18.566 1.00 38.25 160 THR A O 1
ATOM 1287 N N . ALA A 1 161 ? -21.058 13.036 -20.774 1.00 39.72 161 ALA A N 1
ATOM 1288 C CA . ALA A 1 161 ? -21.741 14.320 -20.786 1.00 39.72 161 ALA A CA 1
ATOM 1289 C C . ALA A 1 161 ? -23.225 14.250 -20.384 1.00 39.72 161 ALA A C 1
ATOM 1291 O O . ALA A 1 161 ? -23.776 13.149 -20.310 1.00 39.72 161 ALA A O 1
ATOM 1292 N N . THR A 1 162 ? -23.846 15.444 -20.284 1.00 36.56 162 THR A N 1
ATOM 1293 C CA . THR A 1 162 ? -25.262 15.834 -20.575 1.00 36.56 162 THR A CA 1
ATOM 1294 C C . THR A 1 162 ? -25.746 16.793 -19.471 1.00 36.56 162 THR A C 1
ATOM 1296 O O . THR A 1 162 ? -25.672 16.423 -18.310 1.00 36.56 162 THR A O 1
ATOM 1299 N N . THR A 1 163 ? -26.239 18.025 -19.652 1.00 37.03 163 THR A N 1
ATOM 1300 C CA . THR A 1 163 ? -26.613 18.921 -20.775 1.00 37.03 163 THR A CA 1
ATOM 1301 C C . THR A 1 163 ? -26.913 20.296 -20.155 1.00 37.03 163 THR A C 1
ATOM 1303 O O . THR A 1 163 ? -27.432 20.319 -19.043 1.00 37.03 163 THR A O 1
ATOM 1306 N N . ALA A 1 164 ? -26.732 21.399 -20.890 1.00 32.28 164 ALA A N 1
ATOM 1307 C CA . ALA A 1 164 ? -27.755 22.452 -21.022 1.00 32.28 164 ALA A CA 1
ATOM 1308 C C . ALA A 1 164 ? -27.298 23.534 -22.012 1.00 32.28 164 ALA A C 1
ATOM 1310 O O . ALA A 1 164 ? -26.253 24.159 -21.845 1.00 32.28 164 ALA A O 1
ATOM 1311 N N . THR A 1 165 ? -28.114 23.722 -23.042 1.00 37.81 165 THR A N 1
ATOM 1312 C CA . THR A 1 165 ? -28.092 24.822 -24.005 1.00 37.81 165 THR A CA 1
ATOM 1313 C C . THR A 1 165 ? -28.733 26.067 -23.378 1.00 37.81 165 THR A C 1
ATOM 1315 O O . THR A 1 165 ? -29.767 25.943 -22.731 1.00 37.81 165 THR A O 1
ATOM 1318 N N . ASP A 1 166 ? -28.059 27.206 -23.558 1.00 37.97 166 ASP A N 1
ATOM 1319 C CA . ASP A 1 166 ? -28.546 28.564 -23.878 1.00 37.97 166 ASP A CA 1
ATOM 1320 C C . ASP A 1 166 ? -29.930 29.028 -23.371 1.00 37.97 166 ASP A C 1
ATOM 1322 O O . ASP A 1 166 ? -30.954 28.455 -23.726 1.00 37.97 166 ASP A O 1
ATOM 1326 N N . ASP A 1 167 ? -29.961 30.100 -22.570 1.00 36.31 167 ASP A N 1
ATOM 1327 C CA . ASP A 1 167 ? -30.452 31.430 -22.987 1.00 36.31 167 ASP A CA 1
ATOM 1328 C C . ASP A 1 167 ? -30.530 32.389 -21.779 1.00 36.31 167 ASP A C 1
ATOM 1330 O O . ASP A 1 167 ? -30.818 32.003 -20.643 1.00 36.31 167 ASP A O 1
ATOM 1334 N N . GLY A 1 168 ? -30.193 33.657 -22.019 1.00 33.59 168 GLY A N 1
ATOM 1335 C CA . GLY A 1 168 ? -29.870 34.640 -20.986 1.00 33.59 168 GLY A CA 1
ATOM 1336 C C . GLY A 1 168 ? -31.028 35.226 -20.172 1.00 33.59 168 GLY A C 1
ATOM 1337 O O . GLY A 1 168 ? -32.192 35.147 -20.530 1.00 33.59 168 GLY A O 1
ATOM 1338 N N . GLN A 1 169 ? -30.660 35.908 -19.084 1.00 35.88 169 GLN A N 1
ATOM 1339 C CA . GLN A 1 169 ? -31.263 37.164 -18.625 1.00 35.88 169 GLN A CA 1
ATOM 1340 C C . GLN A 1 169 ? -30.358 37.743 -17.525 1.00 35.88 169 GLN A C 1
ATOM 1342 O O . GLN A 1 169 ? -29.844 37.023 -16.672 1.00 35.88 169 GLN A O 1
ATOM 1347 N N . GLY A 1 170 ? -30.106 39.049 -17.592 1.00 27.20 170 GLY A N 1
ATOM 1348 C CA . GLY A 1 170 ? -29.031 39.712 -16.868 1.00 27.20 170 GLY A CA 1
ATOM 1349 C C . GLY A 1 170 ? -29.229 39.922 -15.368 1.00 27.20 170 GLY A C 1
ATOM 1350 O O . GLY A 1 170 ? -30.317 39.804 -14.820 1.00 27.20 170 GLY A O 1
ATOM 1351 N N . CYS A 1 171 ? -28.142 40.364 -14.740 1.00 30.39 171 CYS A N 1
ATOM 1352 C CA . CYS A 1 171 ? -28.185 41.469 -13.791 1.00 30.39 171 CYS A CA 1
ATOM 1353 C C . CYS A 1 171 ? -26.776 42.052 -13.641 1.00 30.39 171 CYS A C 1
ATOM 1355 O O . CYS A 1 171 ? -25.944 41.596 -12.860 1.00 30.39 171 CYS A O 1
ATOM 1357 N N . LEU A 1 172 ? -26.529 43.088 -14.441 1.00 32.16 172 LEU A N 1
ATOM 1358 C CA . LEU A 1 172 ? -25.566 44.136 -14.143 1.00 32.16 172 LEU A CA 1
ATOM 1359 C C . LEU A 1 172 ? -25.920 44.734 -12.780 1.00 32.16 172 LEU A C 1
ATOM 1361 O O . LEU A 1 172 ? -27.041 45.207 -12.609 1.00 32.16 172 LEU A O 1
ATOM 1365 N N . SER A 1 173 ? -24.971 44.742 -11.846 1.00 36.25 173 SER A N 1
ATOM 1366 C CA . SER A 1 173 ? -24.680 45.864 -10.941 1.00 36.25 173 SER A CA 1
ATOM 1367 C C . SER A 1 173 ? -23.693 45.418 -9.868 1.00 36.25 173 SER A C 1
ATOM 1369 O O . SER A 1 173 ? -24.050 44.656 -8.974 1.00 36.25 173 SER A O 1
ATOM 1371 N N . LYS A 1 174 ? -22.479 45.970 -9.898 1.00 37.41 174 LYS A N 1
ATOM 1372 C CA . LYS A 1 174 ? -21.944 46.712 -8.749 1.00 37.41 174 LYS A CA 1
ATOM 1373 C C . LYS A 1 174 ? -20.759 47.563 -9.197 1.00 37.41 174 LYS A C 1
ATOM 1375 O O . LYS A 1 174 ? -19.687 47.094 -9.556 1.00 37.41 174 LYS A O 1
ATOM 1380 N N . THR A 1 175 ? -21.080 48.842 -9.229 1.00 39.72 175 THR A N 1
ATOM 1381 C CA . THR A 1 175 ? -20.281 50.035 -9.457 1.00 39.72 175 THR A CA 1
ATOM 1382 C C . THR A 1 175 ? -19.089 50.172 -8.514 1.00 39.72 175 THR A C 1
ATOM 1384 O O . THR A 1 175 ? -19.200 49.893 -7.326 1.00 39.72 175 THR A O 1
ATOM 1387 N N . ALA A 1 176 ? -18.002 50.674 -9.109 1.00 38.69 176 ALA A N 1
A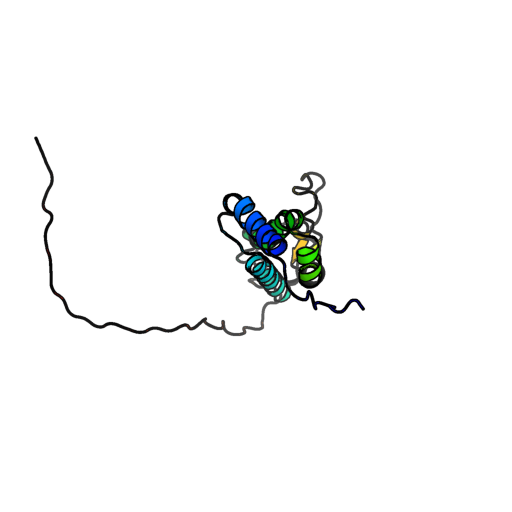TOM 1388 C CA . ALA A 1 176 ? -17.137 51.783 -8.691 1.00 38.69 176 ALA A CA 1
ATOM 1389 C C . ALA A 1 176 ? -16.776 51.955 -7.204 1.00 38.69 176 ALA A C 1
ATOM 1391 O O . ALA A 1 176 ? -17.621 52.047 -6.319 1.00 38.69 176 ALA A O 1
ATOM 1392 N N . GLY A 1 177 ? -15.474 52.118 -6.969 1.00 31.45 177 GLY A N 1
ATOM 1393 C CA . GLY A 1 177 ? -14.927 52.458 -5.667 1.00 31.45 177 GLY A CA 1
ATOM 1394 C C . GLY A 1 177 ? -15.014 53.936 -5.268 1.00 31.45 177 GLY A C 1
ATOM 1395 O O . GLY A 1 177 ? -15.206 54.820 -6.101 1.00 31.45 177 GLY A O 1
ATOM 1396 N N . ARG A 1 178 ? -14.664 54.113 -3.980 1.00 34.12 178 ARG A N 1
ATOM 1397 C CA . ARG A 1 178 ? -14.083 55.287 -3.284 1.00 34.12 178 ARG A CA 1
ATOM 1398 C C . ARG A 1 178 ? -15.025 56.473 -2.958 1.00 34.12 178 ARG A C 1
ATOM 1400 O O . ARG A 1 178 ? -16.007 56.675 -3.654 1.00 34.12 178 ARG A O 1
ATOM 1407 N N . PRO A 1 179 ? -14.644 57.372 -2.023 1.00 48.75 179 PRO A N 1
ATOM 1408 C CA . PRO A 1 179 ? -14.380 57.200 -0.579 1.00 48.75 179 PRO A CA 1
ATOM 1409 C C . PRO A 1 179 ? -15.153 58.245 0.276 1.00 48.75 179 PRO A C 1
ATOM 1411 O O . PRO A 1 179 ? -15.702 59.190 -0.282 1.00 48.75 179 PRO A O 1
ATOM 1414 N N . VAL A 1 180 ? -15.100 58.143 1.614 1.00 50.25 180 VAL A N 1
ATOM 1415 C CA . VAL A 1 180 ? -14.972 59.287 2.553 1.00 50.25 180 VAL A CA 1
ATOM 1416 C C . VAL A 1 180 ? -14.120 58.831 3.730 1.00 50.25 180 VAL A C 1
ATOM 1418 O O . VAL A 1 180 ? -14.389 57.712 4.220 1.00 50.25 180 VAL A O 1
#

Radius of gyration: 24.43 Å; chains: 1; bounding box: 57×86×56 Å

Secondary structure (DSSP, 8-state):
---------S--HHHHHHHHHHHHHHTTTSSS---HHHHHHHHHHHHHHHHH-EEGGGTTSTTGGGHHHHHHHHHHTTS-HHHHHHHHHHHHHHHHHHHHHEEE----TTS--SSTT-GGGGEEESEEES-TT----TTS-SPPEE----------------------------------